Protein AF-A0A0Q4AXF8-F1 (afdb_monomer_lite)

Structure (mmCIF, N/CA/C/O backbone):
data_AF-A0A0Q4AXF8-F1
#
_entry.id   AF-A0A0Q4AXF8-F1
#
loop_
_atom_site.group_PDB
_atom_site.id
_atom_site.type_symbol
_atom_site.label_atom_id
_atom_site.label_alt_id
_atom_site.label_comp_id
_atom_site.label_asym_id
_atom_site.label_entity_id
_atom_site.label_seq_id
_atom_site.pdbx_PDB_ins_code
_atom_site.Cartn_x
_atom_site.Cartn_y
_atom_site.Cartn_z
_atom_site.occupancy
_atom_site.B_iso_or_equiv
_atom_site.auth_seq_id
_atom_site.auth_comp_id
_atom_site.auth_asym_id
_atom_site.auth_atom_id
_atom_site.pdbx_PDB_model_num
ATOM 1 N N . MET A 1 1 ? -2.246 0.849 -26.584 1.00 44.28 1 MET A N 1
ATOM 2 C CA . MET A 1 1 ? -1.951 -0.047 -25.437 1.00 44.28 1 MET A CA 1
ATOM 3 C C . MET A 1 1 ? -0.506 -0.551 -25.457 1.00 44.28 1 MET A C 1
ATOM 5 O O . MET A 1 1 ? 0.157 -0.398 -24.443 1.00 44.28 1 MET A O 1
ATOM 9 N N . ARG A 1 2 ? 0.014 -1.061 -26.593 1.00 35.72 2 ARG A N 1
ATOM 10 C CA . ARG A 1 2 ? 1.414 -1.531 -26.719 1.00 35.72 2 ARG A CA 1
ATOM 11 C C . ARG A 1 2 ? 2.479 -0.491 -26.336 1.00 35.72 2 ARG A C 1
ATOM 13 O O . ARG A 1 2 ? 3.410 -0.849 -25.632 1.00 35.72 2 ARG A O 1
ATOM 20 N N . GLU A 1 3 ? 2.323 0.774 -26.727 1.00 48.75 3 GLU A N 1
ATOM 21 C CA . GLU A 1 3 ? 3.329 1.819 -26.443 1.00 48.75 3 GLU A CA 1
ATOM 22 C C . GLU A 1 3 ? 3.445 2.170 -24.955 1.00 48.75 3 GLU A C 1
ATOM 24 O O . GLU A 1 3 ? 4.546 2.266 -24.424 1.00 48.75 3 GLU A O 1
ATOM 29 N N . VAL A 1 4 ? 2.313 2.299 -24.256 1.00 54.81 4 VAL A N 1
ATOM 30 C CA . VAL A 1 4 ? 2.286 2.612 -22.817 1.00 54.81 4 VAL A CA 1
ATOM 31 C C . VAL A 1 4 ? 2.854 1.447 -22.004 1.00 54.81 4 VAL A C 1
ATOM 33 O O . VAL A 1 4 ? 3.680 1.642 -21.120 1.00 54.81 4 VAL A O 1
ATOM 36 N N . HIS A 1 5 ? 2.449 0.223 -22.351 1.00 57.97 5 HIS A N 1
ATOM 37 C CA . HIS A 1 5 ? 2.900 -0.997 -21.688 1.00 57.97 5 HIS A CA 1
ATOM 38 C C . HIS A 1 5 ? 4.402 -1.241 -21.906 1.00 57.97 5 HIS A C 1
ATOM 40 O O . HIS A 1 5 ? 5.136 -1.490 -20.954 1.00 57.97 5 HIS A O 1
ATOM 46 N N . GLY A 1 6 ? 4.870 -1.090 -23.152 1.00 59.12 6 GLY A N 1
ATOM 47 C CA . GLY A 1 6 ? 6.281 -1.223 -23.511 1.00 59.12 6 GLY A CA 1
ATOM 48 C C . GLY A 1 6 ? 7.163 -0.192 -22.813 1.00 59.12 6 GLY A C 1
ATOM 49 O O . GLY A 1 6 ? 8.213 -0.556 -22.297 1.00 59.12 6 GLY A O 1
ATOM 50 N N . ARG A 1 7 ? 6.706 1.064 -22.706 1.00 65.94 7 ARG A N 1
ATOM 51 C CA . ARG A 1 7 ? 7.446 2.120 -22.006 1.00 65.94 7 ARG A CA 1
ATOM 52 C C . ARG A 1 7 ? 7.591 1.832 -20.511 1.00 65.94 7 ARG A C 1
ATOM 54 O O . ARG A 1 7 ? 8.689 1.971 -19.989 1.00 65.94 7 ARG A O 1
ATOM 61 N N . TYR A 1 8 ? 6.530 1.397 -19.827 1.00 67.81 8 TYR A N 1
ATOM 62 C CA . TYR A 1 8 ? 6.625 1.066 -18.398 1.00 67.81 8 TYR A CA 1
ATOM 63 C C . TYR A 1 8 ? 7.485 -0.164 -18.133 1.00 67.81 8 TYR A C 1
ATOM 65 O O . TYR A 1 8 ? 8.256 -0.152 -17.184 1.00 67.81 8 TYR A O 1
ATOM 73 N N . ILE A 1 9 ? 7.409 -1.188 -18.986 1.00 66.44 9 ILE A N 1
ATOM 74 C CA . ILE A 1 9 ? 8.282 -2.363 -18.889 1.00 66.44 9 ILE A CA 1
ATOM 75 C C . ILE A 1 9 ? 9.746 -1.986 -19.137 1.00 66.44 9 ILE A C 1
ATOM 77 O O . ILE A 1 9 ? 10.621 -2.444 -18.411 1.00 66.44 9 ILE A O 1
ATOM 81 N N . GLN A 1 10 ? 10.029 -1.149 -20.137 1.00 69.31 10 GLN A N 1
ATOM 82 C CA . GLN A 1 10 ? 11.391 -0.684 -20.408 1.00 69.31 10 GLN A CA 1
ATOM 83 C C . GLN A 1 10 ? 11.954 0.128 -19.244 1.00 69.31 10 GLN A C 1
ATOM 85 O O . GLN A 1 10 ? 13.081 -0.130 -18.842 1.00 69.31 10 GLN A O 1
ATOM 90 N N . ILE A 1 11 ? 11.163 1.048 -18.680 1.00 69.69 11 ILE A N 1
ATOM 91 C CA . ILE A 1 11 ? 11.567 1.822 -17.499 1.00 69.69 11 ILE A CA 1
ATOM 92 C C . ILE A 1 11 ? 11.775 0.890 -16.302 1.00 69.69 11 ILE A C 1
ATOM 94 O O . ILE A 1 11 ? 12.791 0.963 -15.628 1.00 69.69 11 ILE A O 1
ATOM 98 N N . PHE A 1 12 ? 10.856 -0.045 -16.068 1.00 70.12 12 PHE A N 1
ATOM 99 C CA . PHE A 1 12 ? 10.994 -1.033 -15.002 1.00 70.12 12 PHE A CA 1
ATOM 100 C C . PHE A 1 12 ? 12.287 -1.852 -15.127 1.00 70.12 12 PHE A C 1
ATOM 102 O O . PHE A 1 12 ? 12.989 -2.043 -14.140 1.00 70.12 12 PHE A O 1
ATOM 109 N N . MET A 1 13 ? 12.631 -2.283 -16.344 1.00 68.75 13 MET A N 1
ATOM 110 C CA . MET A 1 13 ? 13.864 -3.026 -16.615 1.00 68.75 13 MET A CA 1
ATOM 111 C C . MET A 1 13 ? 15.134 -2.164 -16.563 1.00 68.75 13 MET A C 1
ATOM 113 O O . MET A 1 13 ? 16.202 -2.707 -16.287 1.00 68.75 13 MET A O 1
ATOM 117 N N . SER A 1 14 ? 15.063 -0.859 -16.851 1.00 69.44 14 SER A N 1
ATOM 118 C CA . SER A 1 14 ? 16.223 0.034 -16.739 1.00 69.44 14 SER A CA 1
ATOM 119 C C . SER A 1 14 ? 16.505 0.429 -15.291 1.00 69.44 14 SER A C 1
ATOM 121 O O . SER A 1 14 ? 17.663 0.446 -14.886 1.00 69.44 14 SER A O 1
ATOM 123 N N . GLU A 1 15 ? 15.457 0.701 -14.511 1.00 63.88 15 GLU A N 1
ATOM 124 C CA . GLU A 1 15 ? 15.564 1.134 -13.111 1.00 63.88 15 GLU A CA 1
ATOM 125 C C . GLU A 1 15 ? 15.909 -0.016 -12.154 1.00 63.88 15 GLU A C 1
ATOM 127 O O . GLU A 1 15 ? 16.485 0.218 -11.094 1.00 63.88 15 GLU A O 1
ATOM 132 N N . SER A 1 16 ? 15.613 -1.274 -12.511 1.00 60.47 16 SER A N 1
ATOM 133 C CA . SER A 1 16 ? 15.952 -2.415 -11.650 1.00 60.47 16 SER A CA 1
ATOM 134 C C . SER A 1 16 ? 17.456 -2.676 -11.544 1.00 60.47 16 SER A C 1
ATOM 136 O O . SER A 1 16 ? 17.887 -3.392 -10.641 1.00 60.47 16 SER A O 1
ATOM 138 N N . GLY A 1 17 ? 18.270 -2.150 -12.469 1.00 58.09 17 GLY A N 1
ATOM 139 C CA . GLY A 1 17 ? 19.725 -2.342 -12.469 1.00 58.09 17 GLY A CA 1
ATOM 140 C C . GLY A 1 17 ? 20.174 -3.814 -12.482 1.00 58.09 17 GLY A C 1
ATOM 141 O O . GLY A 1 17 ? 21.330 -4.097 -12.177 1.00 58.09 17 GLY A O 1
ATOM 142 N N . GLY A 1 18 ? 19.277 -4.755 -12.810 1.00 60.69 18 GLY A N 1
ATOM 143 C CA . GLY A 1 18 ? 19.513 -6.201 -12.744 1.00 60.69 18 GLY A CA 1
ATOM 144 C C . GLY A 1 18 ? 19.224 -6.871 -11.393 1.00 60.69 18 GLY A C 1
ATOM 145 O O . GLY A 1 18 ? 19.441 -8.076 -11.285 1.00 60.69 18 GLY A O 1
ATOM 146 N N . ASN A 1 19 ? 18.738 -6.138 -10.382 1.00 65.88 19 ASN A N 1
ATOM 147 C CA . ASN A 1 19 ? 18.160 -6.696 -9.155 1.00 65.88 19 ASN A CA 1
ATOM 148 C C . ASN A 1 19 ? 16.673 -6.332 -9.073 1.00 65.88 19 ASN A C 1
ATOM 150 O O . ASN A 1 19 ? 16.243 -5.489 -8.289 1.00 65.88 19 ASN A O 1
ATOM 154 N N . GLU A 1 20 ? 15.886 -6.956 -9.943 1.00 71.19 20 GLU A N 1
ATOM 155 C CA . GLU A 1 20 ? 14.436 -6.788 -9.972 1.00 71.19 20 GLU A CA 1
ATOM 156 C C . GLU A 1 20 ? 13.700 -7.507 -8.833 1.00 71.19 20 GLU A C 1
ATOM 158 O O . GLU A 1 20 ? 12.509 -7.255 -8.644 1.00 71.19 20 GLU A O 1
ATOM 163 N N . ASN A 1 21 ? 14.368 -8.369 -8.057 1.00 79.38 21 ASN A N 1
ATOM 164 C CA . ASN A 1 21 ? 13.711 -9.143 -7.006 1.00 79.38 21 ASN A CA 1
ATOM 165 C C . ASN A 1 21 ? 12.967 -8.224 -6.032 1.00 79.38 21 ASN A C 1
ATOM 167 O O . ASN A 1 21 ? 13.495 -7.230 -5.546 1.00 79.38 21 ASN A O 1
ATOM 171 N N . GLY A 1 22 ? 11.695 -8.543 -5.793 1.00 83.38 22 GLY A N 1
ATOM 172 C CA . GLY A 1 22 ? 10.818 -7.739 -4.943 1.00 83.38 22 GLY A CA 1
ATOM 173 C C . GLY A 1 22 ? 10.270 -6.455 -5.579 1.00 83.38 22 GLY A C 1
ATOM 174 O O . GLY A 1 22 ? 9.381 -5.850 -4.980 1.00 83.38 22 GLY A O 1
ATOM 175 N N . LEU A 1 23 ? 10.704 -6.045 -6.777 1.00 87.81 23 LEU A N 1
ATOM 176 C CA . LEU A 1 23 ? 10.158 -4.866 -7.455 1.00 87.81 23 LEU A CA 1
ATOM 177 C C . LEU A 1 23 ? 8.780 -5.132 -8.074 1.00 87.81 23 LEU A C 1
ATOM 179 O O . LEU A 1 23 ? 8.524 -6.165 -8.694 1.00 87.81 23 LEU A O 1
ATOM 183 N N . ILE A 1 24 ? 7.898 -4.143 -7.953 1.00 90.12 24 ILE A N 1
ATOM 184 C CA . ILE A 1 24 ? 6.553 -4.128 -8.524 1.00 90.12 24 ILE A CA 1
ATOM 185 C C . ILE A 1 24 ? 6.355 -2.811 -9.275 1.00 90.12 24 ILE A C 1
ATOM 187 O O . ILE A 1 24 ? 6.530 -1.731 -8.713 1.00 90.12 24 ILE A O 1
ATOM 191 N N . CYS A 1 25 ? 5.933 -2.888 -10.536 1.00 89.88 25 CYS A N 1
ATOM 192 C CA . CYS A 1 25 ? 5.419 -1.753 -11.298 1.00 89.88 25 CYS A CA 1
ATOM 193 C C . CYS A 1 25 ? 3.888 -1.797 -11.311 1.00 89.88 25 CYS A C 1
ATOM 195 O O . CYS A 1 25 ? 3.310 -2.739 -11.845 1.00 89.88 25 CYS A O 1
ATOM 197 N N . SER A 1 26 ? 3.228 -0.780 -10.757 1.00 90.12 26 SER A N 1
ATOM 198 C CA . SER A 1 26 ? 1.769 -0.638 -10.742 1.00 90.12 26 SER A CA 1
ATOM 199 C C . SER A 1 26 ? 1.323 0.624 -11.463 1.00 90.12 26 SER A C 1
ATOM 201 O O . SER A 1 26 ? 1.763 1.724 -11.126 1.00 90.12 26 SER A O 1
ATOM 203 N N . TYR A 1 27 ? 0.377 0.496 -12.386 1.00 87.69 27 TYR A N 1
ATOM 204 C CA . TYR A 1 27 ? -0.269 1.630 -13.049 1.00 87.69 27 TYR A CA 1
ATOM 205 C C . TYR A 1 27 ? -1.691 1.274 -13.471 1.00 87.69 27 TYR A C 1
ATOM 207 O O . TYR A 1 27 ? -2.055 0.107 -13.582 1.00 87.69 27 TYR A O 1
ATOM 215 N N . THR A 1 28 ? -2.525 2.283 -13.713 1.00 86.62 28 THR A N 1
ATOM 216 C CA . THR A 1 28 ? -3.915 2.077 -14.141 1.00 86.62 28 THR A CA 1
ATOM 217 C C . THR A 1 28 ? -4.132 2.592 -15.552 1.00 86.62 28 THR A C 1
ATOM 219 O O . THR A 1 28 ? -3.701 3.693 -15.887 1.00 86.62 28 THR A O 1
ATOM 222 N N . LEU A 1 29 ? -4.829 1.809 -16.372 1.00 85.19 29 LEU A N 1
ATOM 223 C CA . LEU A 1 29 ? -5.271 2.206 -17.705 1.00 85.19 29 LEU A CA 1
ATOM 224 C C . LEU A 1 29 ? -6.792 2.365 -17.728 1.00 85.19 29 LEU A C 1
ATOM 226 O O . LEU A 1 29 ? -7.515 1.589 -17.107 1.00 85.19 29 LEU A O 1
ATOM 230 N N . L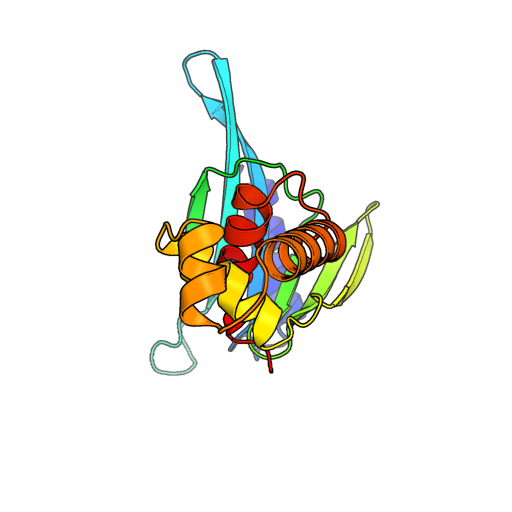EU A 1 30 ? -7.275 3.352 -18.482 1.00 86.69 30 LEU A N 1
ATOM 231 C CA . LEU A 1 30 ? -8.687 3.460 -18.836 1.00 86.69 30 LEU A CA 1
ATOM 232 C C . LEU A 1 30 ? -8.937 2.629 -20.095 1.00 86.69 30 LEU A C 1
ATOM 234 O O . LEU A 1 30 ? -8.434 2.957 -21.172 1.00 86.69 30 LEU A O 1
ATOM 238 N N . LEU A 1 31 ? -9.699 1.549 -19.960 1.00 86.81 31 LEU A N 1
ATOM 239 C CA . LEU A 1 31 ? -10.092 0.704 -21.080 1.00 86.81 31 LEU A CA 1
ATOM 240 C C . LEU A 1 31 ? -11.495 1.086 -21.541 1.00 86.81 31 LEU A C 1
ATOM 242 O O . LEU A 1 31 ? -12.403 1.241 -20.728 1.00 86.81 31 LEU A O 1
ATOM 246 N N . ARG A 1 32 ? -11.669 1.221 -22.858 1.00 88.88 32 ARG A N 1
ATOM 247 C CA . ARG A 1 32 ? -12.982 1.360 -23.491 1.00 88.88 32 ARG A CA 1
ATOM 248 C C . ARG A 1 32 ? -13.433 -0.010 -23.979 1.00 88.88 32 ARG A C 1
ATOM 250 O O . ARG A 1 32 ? -12.741 -0.637 -24.781 1.00 88.88 32 ARG A O 1
ATOM 257 N N . LEU A 1 33 ? -14.571 -0.461 -23.473 1.00 87.62 33 LEU A N 1
ATOM 258 C CA . LEU A 1 33 ? -15.216 -1.703 -23.868 1.00 87.62 33 LEU A CA 1
ATOM 259 C C . LEU A 1 33 ? -15.985 -1.520 -25.187 1.00 87.62 33 LEU A C 1
ATOM 261 O O . LEU A 1 33 ? -16.168 -0.402 -25.677 1.00 87.62 33 LEU A O 1
ATOM 265 N N . ARG A 1 34 ? -16.409 -2.637 -25.790 1.00 88.31 34 ARG A N 1
ATOM 266 C CA . ARG A 1 34 ? -17.107 -2.646 -27.093 1.00 88.31 34 ARG A CA 1
ATOM 267 C C . ARG A 1 34 ? -18.462 -1.936 -27.052 1.00 88.31 34 ARG A C 1
ATOM 269 O O . ARG A 1 34 ? -18.900 -1.417 -28.065 1.00 88.31 34 ARG A O 1
ATOM 276 N N . ASP A 1 35 ? -19.091 -1.910 -25.887 1.00 90.88 35 ASP A N 1
ATOM 277 C CA . ASP A 1 35 ? -20.374 -1.270 -25.592 1.00 90.88 35 ASP A CA 1
ATOM 278 C C . ASP A 1 35 ? -20.229 0.205 -25.167 1.00 90.88 35 ASP A C 1
ATOM 280 O O . ASP A 1 35 ? -21.163 0.793 -24.633 1.00 90.88 35 ASP A O 1
ATOM 284 N N . HIS A 1 36 ? -19.058 0.806 -25.401 1.00 81.81 36 HIS A N 1
ATOM 285 C CA . HIS A 1 36 ? -18.691 2.175 -25.024 1.00 81.81 36 HIS A CA 1
ATOM 286 C C . HIS A 1 36 ? -18.551 2.444 -23.519 1.00 81.81 36 HIS A C 1
ATOM 288 O O . HIS A 1 36 ? -18.140 3.552 -23.157 1.00 81.81 36 HIS A O 1
ATOM 294 N N . HIS A 1 37 ? -18.772 1.458 -22.645 1.00 87.50 37 HIS A N 1
ATOM 295 C CA . HIS A 1 37 ? -18.461 1.615 -21.228 1.00 87.50 37 HIS A CA 1
ATOM 296 C C . HIS A 1 37 ? -16.951 1.734 -21.008 1.00 87.50 37 HIS A C 1
ATOM 298 O O . HIS A 1 37 ? -16.128 1.176 -21.742 1.00 87.50 37 HIS A O 1
ATOM 304 N N . GLN A 1 38 ? -16.577 2.496 -19.983 1.00 87.81 38 GLN A N 1
ATOM 305 C CA . GLN A 1 38 ? -15.188 2.700 -19.601 1.00 87.81 38 GLN A CA 1
ATOM 306 C C . GLN A 1 38 ? -14.922 2.078 -18.236 1.00 87.81 38 GLN A C 1
ATOM 308 O O . GLN A 1 38 ? -15.669 2.310 -17.289 1.00 87.81 38 GLN A O 1
ATOM 313 N N . ILE A 1 39 ? -13.839 1.311 -18.140 1.00 88.38 39 ILE A N 1
ATOM 314 C CA . ILE A 1 39 ? -13.393 0.698 -16.889 1.00 88.38 39 ILE A CA 1
ATOM 315 C C . ILE A 1 39 ? -11.937 1.057 -16.621 1.00 88.38 39 ILE A C 1
ATOM 317 O O . ILE A 1 39 ? -11.117 1.130 -17.539 1.00 88.38 39 ILE A O 1
ATOM 321 N N . PHE A 1 40 ? -11.603 1.262 -15.352 1.00 87.56 40 PHE A N 1
ATOM 322 C CA . PHE A 1 40 ? -10.214 1.351 -14.929 1.00 87.56 40 PHE A CA 1
ATOM 323 C C . PHE A 1 40 ? -9.681 -0.054 -14.675 1.00 87.56 40 PHE A C 1
ATOM 325 O O . PHE A 1 40 ? -10.306 -0.840 -13.965 1.00 87.56 40 PHE A O 1
ATOM 332 N N . VAL A 1 41 ? -8.518 -0.360 -15.240 1.00 87.94 41 VAL A N 1
ATOM 333 C CA . VAL A 1 41 ? -7.816 -1.623 -15.008 1.00 87.94 41 VAL A CA 1
ATOM 334 C C . VAL A 1 41 ? -6.432 -1.316 -14.473 1.00 87.94 41 VAL A C 1
ATOM 336 O O . VAL A 1 41 ? -5.630 -0.657 -15.141 1.00 87.94 41 VAL A O 1
ATOM 339 N N . ASN A 1 42 ? -6.177 -1.759 -13.248 1.00 88.81 42 ASN A N 1
ATOM 340 C CA . ASN A 1 42 ? -4.850 -1.744 -12.674 1.00 88.81 42 ASN A CA 1
ATOM 341 C C . ASN A 1 42 ? -4.034 -2.904 -13.247 1.00 88.81 42 ASN A C 1
ATOM 343 O O . ASN A 1 42 ? -4.520 -4.026 -13.367 1.00 88.81 42 ASN A O 1
ATOM 347 N N . HIS A 1 43 ? -2.794 -2.603 -13.601 1.00 89.06 43 HIS A N 1
ATOM 348 C CA . HIS A 1 43 ? -1.799 -3.561 -14.030 1.00 89.06 43 HIS A CA 1
ATOM 349 C C . HIS A 1 43 ? -0.658 -3.550 -13.030 1.00 89.06 43 HIS A C 1
ATOM 351 O O . HIS A 1 43 ? -0.097 -2.486 -12.765 1.00 89.06 43 HIS A O 1
ATOM 357 N N . GLN A 1 44 ? -0.309 -4.728 -12.523 1.00 90.81 44 GLN A N 1
ATOM 358 C CA . GLN A 1 44 ? 0.880 -4.939 -11.708 1.00 90.81 44 GLN A CA 1
ATOM 359 C C . GLN A 1 44 ? 1.814 -5.891 -12.424 1.00 90.81 44 GLN A C 1
ATOM 361 O O . GLN A 1 44 ? 1.399 -6.979 -12.817 1.00 90.81 44 GLN A O 1
ATOM 366 N N . ILE A 1 45 ? 3.055 -5.460 -12.606 1.00 89.81 45 ILE A N 1
ATOM 367 C CA . ILE A 1 45 ? 4.123 -6.242 -13.214 1.00 89.81 45 ILE A CA 1
ATOM 368 C C . ILE A 1 45 ? 5.166 -6.493 -12.136 1.00 89.81 45 ILE A C 1
ATOM 370 O O . ILE A 1 45 ? 5.648 -5.546 -11.516 1.00 89.81 45 ILE A O 1
ATOM 374 N N . SER A 1 46 ? 5.511 -7.754 -11.928 1.00 88.25 46 SER A N 1
ATOM 375 C CA . SER A 1 46 ? 6.575 -8.177 -11.023 1.00 88.25 46 SER A CA 1
ATOM 376 C C . SER A 1 46 ? 7.408 -9.267 -11.693 1.00 88.25 46 SER A C 1
ATOM 378 O O . SER A 1 46 ? 6.888 -10.012 -12.533 1.00 88.25 46 SER A O 1
ATOM 380 N N . PRO A 1 47 ? 8.708 -9.379 -11.387 1.00 84.31 47 PRO A N 1
ATOM 381 C CA . PRO A 1 47 ? 9.484 -10.513 -11.851 1.00 84.31 47 PRO A CA 1
ATOM 382 C C . PRO A 1 47 ? 9.002 -11.781 -11.155 1.00 84.31 47 PRO A C 1
ATOM 384 O O . PRO A 1 47 ? 8.626 -11.772 -9.980 1.00 84.31 47 PRO A O 1
ATOM 387 N N . LEU A 1 48 ? 9.028 -12.881 -11.897 1.00 80.94 48 LEU A N 1
ATOM 388 C CA . LEU A 1 48 ? 8.918 -14.208 -11.326 1.00 80.94 48 LEU A CA 1
ATOM 389 C C . LEU A 1 48 ? 10.330 -14.727 -11.098 1.00 80.94 48 LEU A C 1
ATOM 391 O O . LEU A 1 48 ? 11.098 -14.875 -12.049 1.00 80.94 48 LEU A O 1
ATOM 395 N N . GLU A 1 49 ? 10.657 -15.031 -9.848 1.00 70.06 49 GLU A N 1
ATOM 396 C CA . GLU A 1 49 ? 11.871 -15.778 -9.541 1.00 70.06 49 GLU A CA 1
ATOM 397 C C . GLU A 1 49 ? 11.732 -17.179 -10.154 1.00 70.06 49 GLU A C 1
ATOM 399 O O . GLU A 1 49 ? 10.945 -18.006 -9.691 1.00 70.06 49 GLU A O 1
ATOM 404 N N . PHE A 1 50 ? 12.439 -17.422 -11.259 1.00 56.84 50 PHE A N 1
ATOM 405 C CA . PHE A 1 50 ? 12.376 -18.685 -11.984 1.00 56.84 50 PHE A CA 1
ATOM 406 C C . PHE A 1 50 ? 13.745 -19.066 -12.555 1.00 56.84 50 PHE A C 1
ATOM 408 O O . PHE A 1 50 ? 14.190 -18.491 -13.544 1.00 56.84 50 PHE A O 1
ATOM 415 N N . GLY A 1 51 ? 14.373 -20.095 -11.979 1.00 55.59 51 GLY A N 1
ATOM 416 C CA . GLY A 1 51 ? 15.537 -20.770 -12.566 1.00 55.59 51 GLY A CA 1
ATOM 417 C C . GLY A 1 51 ? 16.811 -19.923 -12.735 1.00 55.59 51 GLY A C 1
ATOM 418 O O . GLY A 1 51 ? 16.985 -18.888 -12.101 1.00 55.59 51 GLY A O 1
ATOM 419 N N . ASP A 1 52 ? 17.735 -20.440 -13.557 1.00 56.25 52 ASP A N 1
ATOM 420 C CA . ASP A 1 52 ? 19.079 -19.892 -13.815 1.00 56.25 52 ASP A CA 1
ATOM 421 C C . ASP A 1 52 ? 19.029 -18.480 -14.444 1.00 56.25 52 ASP A C 1
ATOM 423 O O . ASP A 1 52 ? 18.121 -18.158 -15.212 1.00 56.25 52 ASP A O 1
ATOM 427 N N . ALA A 1 53 ? 20.048 -17.653 -14.179 1.00 58.84 53 ALA A N 1
ATOM 428 C CA . ALA A 1 53 ? 20.085 -16.193 -14.400 1.00 58.84 53 ALA A CA 1
ATOM 429 C C . ALA A 1 53 ? 19.966 -15.707 -15.868 1.00 58.84 53 ALA A C 1
ATOM 431 O O . ALA A 1 53 ? 20.121 -14.519 -16.158 1.00 58.84 53 ALA A O 1
ATOM 432 N N . ARG A 1 54 ? 19.729 -16.615 -16.819 1.00 62.78 54 ARG A N 1
ATOM 433 C CA . ARG A 1 54 ? 19.717 -16.350 -18.266 1.00 62.78 54 ARG A CA 1
ATOM 434 C C . ARG A 1 54 ? 18.334 -16.070 -18.845 1.00 62.78 54 ARG A C 1
ATOM 436 O O . ARG A 1 54 ? 18.250 -15.504 -19.932 1.00 62.78 54 ARG A O 1
ATOM 443 N N . SER A 1 55 ? 17.261 -16.432 -18.147 1.00 66.81 55 SER A N 1
ATOM 444 C CA . SER A 1 55 ? 15.885 -16.186 -18.589 1.00 66.81 55 SER A CA 1
ATOM 445 C C . SER A 1 55 ? 15.132 -15.360 -17.557 1.00 66.81 55 SER A C 1
ATOM 447 O O . SER A 1 55 ? 14.978 -15.789 -16.420 1.00 66.81 55 SER A O 1
ATOM 449 N N . ARG A 1 56 ? 14.641 -14.186 -17.967 1.00 72.38 56 ARG A N 1
ATOM 450 C CA . ARG A 1 56 ? 13.821 -13.309 -17.124 1.00 72.38 56 ARG A CA 1
ATOM 451 C C . ARG A 1 56 ? 12.352 -13.533 -17.444 1.00 72.38 56 ARG A C 1
ATOM 453 O O . ARG A 1 56 ? 11.939 -13.351 -18.590 1.00 72.38 56 ARG A O 1
ATOM 460 N N . LEU A 1 57 ? 11.575 -13.917 -16.439 1.00 79.75 57 LEU A N 1
ATOM 461 C CA . LEU A 1 57 ? 10.129 -14.051 -16.544 1.00 79.75 57 LEU A CA 1
ATOM 462 C C . LEU A 1 57 ? 9.466 -12.977 -15.686 1.00 79.75 57 LEU A C 1
ATOM 464 O O . LEU A 1 57 ? 9.896 -12.709 -14.570 1.00 79.75 57 LEU A O 1
ATOM 468 N N . PHE A 1 58 ? 8.403 -12.377 -16.210 1.00 82.31 58 PHE A N 1
ATOM 469 C CA . PHE A 1 58 ? 7.594 -11.402 -15.491 1.00 82.31 58 PHE A CA 1
ATOM 470 C C . PHE A 1 58 ? 6.150 -11.883 -15.460 1.00 82.31 58 PHE A C 1
ATOM 472 O O . PHE A 1 58 ? 5.635 -12.394 -16.458 1.00 82.31 58 PHE A O 1
ATOM 479 N N . VAL A 1 59 ? 5.495 -11.699 -14.320 1.00 87.25 59 VAL A N 1
ATOM 480 C CA . VAL A 1 59 ? 4.055 -11.887 -14.175 1.00 87.25 59 VAL A CA 1
ATOM 481 C C . VAL A 1 59 ? 3.386 -10.528 -14.258 1.00 87.25 59 VAL A C 1
ATOM 483 O O . VAL A 1 59 ? 3.823 -9.559 -13.642 1.00 87.25 59 VAL A O 1
ATOM 486 N N . MET A 1 60 ? 2.300 -10.479 -15.023 1.00 88.94 60 MET A N 1
ATOM 487 C CA . MET A 1 60 ? 1.415 -9.332 -15.096 1.00 88.94 60 MET A CA 1
ATOM 488 C C . MET A 1 60 ? 0.034 -9.733 -14.588 1.00 88.94 60 MET A C 1
ATOM 490 O O . MET A 1 60 ? -0.598 -10.633 -15.139 1.00 88.94 60 MET A O 1
ATOM 494 N N . ILE A 1 61 ? -0.451 -9.029 -13.572 1.00 90.38 61 ILE A N 1
ATOM 495 C CA . ILE A 1 61 ? -1.813 -9.171 -13.060 1.00 90.38 61 ILE A CA 1
ATOM 496 C C . ILE A 1 61 ? -2.612 -7.946 -13.499 1.00 90.38 61 ILE A C 1
ATOM 498 O O . ILE A 1 61 ? -2.186 -6.812 -13.286 1.00 90.38 61 ILE A O 1
ATOM 502 N N . ALA A 1 62 ? -3.767 -8.182 -14.122 1.00 89.50 62 ALA A N 1
ATOM 503 C CA . ALA A 1 62 ? -4.721 -7.151 -14.512 1.00 89.50 62 ALA A CA 1
ATOM 504 C C . ALA A 1 62 ? -5.989 -7.281 -13.663 1.00 89.50 62 ALA A C 1
ATOM 506 O O . ALA A 1 62 ? -6.618 -8.339 -13.652 1.00 89.50 62 ALA A O 1
ATOM 507 N N . SER A 1 63 ? -6.378 -6.218 -12.963 1.00 87.75 63 SER A N 1
ATOM 508 C CA . SER A 1 63 ? -7.553 -6.210 -12.091 1.00 87.75 63 SER A CA 1
ATOM 509 C C . SER A 1 63 ? -8.403 -4.963 -12.318 1.00 87.75 63 SER A C 1
ATOM 511 O O . SER A 1 63 ? -7.894 -3.873 -12.582 1.00 87.75 63 SER A O 1
ATOM 513 N N . VAL A 1 64 ? -9.728 -5.113 -12.246 1.00 86.19 64 VAL A N 1
ATOM 514 C CA . VAL A 1 64 ? -10.636 -3.961 -12.310 1.00 86.19 64 VAL A CA 1
ATOM 515 C C . VAL A 1 64 ? -10.411 -3.103 -11.072 1.00 86.19 64 VAL A C 1
ATOM 517 O O . VAL A 1 64 ? -10.418 -3.603 -9.950 1.00 86.19 64 VAL A O 1
ATOM 520 N N . SER A 1 65 ? -10.237 -1.804 -11.284 1.00 79.31 65 SER A N 1
ATOM 521 C CA . SER A 1 65 ? -10.033 -0.833 -10.220 1.00 79.31 65 SER A CA 1
ATOM 522 C C . SER A 1 65 ? -11.237 0.092 -10.105 1.00 79.31 65 SER A C 1
ATOM 524 O O . SER A 1 65 ? -11.771 0.577 -11.102 1.00 79.31 65 SER A O 1
ATOM 526 N N . SER A 1 66 ? -11.639 0.406 -8.874 1.00 71.00 66 SER A N 1
ATOM 527 C CA . SER A 1 66 ? -12.659 1.425 -8.606 1.00 71.00 66 SER A CA 1
ATOM 528 C C . SER A 1 66 ? -12.128 2.855 -8.774 1.00 71.00 66 SER A C 1
ATOM 530 O O . SER A 1 66 ? -12.891 3.810 -8.645 1.00 71.00 66 SER A O 1
ATOM 532 N N . ARG A 1 67 ? -10.817 3.030 -9.005 1.00 68.12 67 ARG A N 1
ATOM 533 C CA . ARG A 1 67 ? -10.172 4.341 -9.155 1.00 68.12 67 ARG A CA 1
ATOM 534 C C . ARG A 1 67 ? -9.049 4.306 -10.186 1.00 68.12 67 ARG A C 1
ATOM 536 O O . ARG A 1 67 ? -8.282 3.348 -10.260 1.00 68.12 67 ARG A O 1
ATOM 543 N N . ALA A 1 68 ? -8.875 5.404 -10.913 1.00 65.31 68 ALA A N 1
ATOM 544 C CA . ALA A 1 68 ? -7.625 5.651 -11.616 1.00 65.31 68 ALA A CA 1
ATOM 545 C C . ALA A 1 68 ? -6.493 5.848 -10.595 1.00 65.31 68 ALA A C 1
ATOM 547 O O . ALA A 1 68 ? -6.518 6.810 -9.819 1.00 65.31 68 ALA A O 1
ATOM 548 N N . GLN A 1 69 ? -5.482 4.978 -10.588 1.00 68.12 69 GLN A N 1
ATOM 549 C CA . GLN A 1 69 ? -4.195 5.356 -10.008 1.00 68.12 69 GLN A CA 1
ATOM 550 C C . GLN A 1 69 ? -3.698 6.578 -10.793 1.00 68.12 69 GLN A C 1
ATOM 552 O O . GLN A 1 69 ? -3.592 6.529 -12.017 1.00 68.12 69 GLN A O 1
ATOM 557 N N . ARG A 1 70 ? -3.465 7.700 -10.103 1.00 67.06 70 ARG A N 1
ATOM 558 C CA . ARG A 1 70 ? -3.125 8.988 -10.743 1.00 67.06 70 ARG A CA 1
ATOM 559 C C . ARG A 1 70 ? -1.760 8.975 -11.442 1.00 67.06 70 ARG A C 1
ATOM 561 O O . ARG A 1 70 ? -1.470 9.874 -12.220 1.00 67.06 70 ARG A O 1
ATOM 568 N N . CYS A 1 71 ? -0.928 7.982 -11.139 1.00 74.31 71 CYS A N 1
ATOM 569 C CA . CYS A 1 71 ? 0.432 7.824 -11.636 1.00 74.31 71 CYS A CA 1
ATOM 570 C C . CYS A 1 71 ? 0.801 6.343 -11.766 1.00 74.31 71 CYS A C 1
ATOM 572 O O . CYS A 1 71 ? 0.169 5.485 -11.149 1.00 74.31 71 CYS A O 1
ATOM 574 N N . ALA A 1 72 ? 1.845 6.055 -12.542 1.00 85.56 72 ALA A N 1
ATOM 575 C CA . ALA A 1 72 ? 2.564 4.791 -12.426 1.00 85.56 72 ALA A CA 1
ATOM 576 C C . ALA A 1 72 ? 3.495 4.847 -11.213 1.00 85.56 72 ALA A C 1
ATOM 578 O O . ALA A 1 72 ? 4.067 5.900 -10.938 1.00 85.56 72 ALA A O 1
ATOM 579 N N . ILE A 1 73 ? 3.641 3.736 -10.498 1.00 88.75 73 ILE A N 1
ATOM 580 C CA . ILE A 1 73 ? 4.521 3.612 -9.334 1.00 88.75 73 ILE A CA 1
ATOM 581 C C . ILE A 1 73 ? 5.376 2.365 -9.524 1.00 88.75 73 ILE A C 1
ATOM 583 O O . ILE A 1 73 ? 4.839 1.298 -9.821 1.00 88.75 73 ILE A O 1
ATOM 587 N N . ILE A 1 74 ? 6.683 2.497 -9.343 1.00 88.94 74 ILE A N 1
ATOM 588 C CA . ILE A 1 74 ? 7.627 1.383 -9.243 1.00 88.94 74 ILE A CA 1
ATOM 589 C C . ILE A 1 74 ? 8.110 1.359 -7.801 1.00 88.94 74 ILE A C 1
ATOM 591 O O . ILE A 1 74 ? 8.536 2.392 -7.298 1.00 88.94 74 ILE A O 1
ATOM 595 N N . TYR A 1 75 ? 8.004 0.226 -7.116 1.00 89.88 75 TYR A N 1
ATOM 596 C CA . TYR A 1 75 ? 8.361 0.124 -5.703 1.00 89.88 75 TYR A CA 1
ATOM 597 C C . TYR A 1 75 ? 8.851 -1.268 -5.338 1.00 89.88 75 TYR A C 1
ATOM 599 O O . TYR A 1 75 ? 8.519 -2.246 -6.002 1.00 89.88 75 TYR A O 1
ATOM 607 N N . HIS A 1 76 ? 9.614 -1.355 -4.255 1.00 89.56 76 HIS A N 1
ATOM 608 C CA . HIS A 1 76 ? 10.023 -2.626 -3.678 1.00 89.56 76 HIS A CA 1
ATOM 609 C C . HIS A 1 76 ? 8.986 -3.093 -2.651 1.00 89.56 76 HIS A C 1
ATOM 611 O O . HIS A 1 76 ? 8.626 -2.341 -1.741 1.00 89.56 76 HIS A O 1
ATOM 617 N N . LYS A 1 77 ? 8.495 -4.326 -2.791 1.00 88.00 77 LYS A N 1
ATOM 618 C CA . LYS A 1 77 ? 7.394 -4.876 -1.983 1.00 88.00 77 LYS A CA 1
ATOM 619 C C . LYS A 1 77 ? 7.714 -4.939 -0.487 1.00 88.00 77 LYS A C 1
ATOM 621 O O . LYS A 1 77 ? 6.805 -4.768 0.309 1.00 88.00 77 LYS A O 1
ATOM 626 N N . ASP A 1 78 ? 8.985 -5.125 -0.121 1.00 88.31 78 ASP A N 1
ATOM 627 C CA . ASP A 1 78 ? 9.382 -5.297 1.286 1.00 88.31 78 ASP A CA 1
ATOM 628 C C . ASP A 1 78 ? 9.584 -3.953 2.009 1.00 88.31 78 ASP A C 1
ATOM 630 O O . ASP A 1 78 ? 9.406 -3.855 3.219 1.00 88.31 78 ASP A O 1
ATOM 634 N N . THR A 1 79 ? 9.940 -2.886 1.283 1.00 89.94 79 THR A N 1
ATOM 635 C CA . THR A 1 79 ? 10.201 -1.561 1.883 1.00 89.94 79 THR A CA 1
ATOM 636 C C . THR A 1 79 ? 9.060 -0.572 1.652 1.00 89.94 79 THR A C 1
ATOM 638 O O . THR A 1 79 ? 8.950 0.435 2.359 1.00 89.94 79 THR A O 1
ATOM 641 N N . GLY A 1 80 ? 8.239 -0.807 0.625 1.00 90.88 80 GLY A N 1
ATOM 642 C CA . GLY A 1 80 ? 7.231 0.135 0.145 1.00 90.88 80 GLY A CA 1
ATOM 643 C C . GLY A 1 80 ? 7.828 1.423 -0.435 1.00 90.88 80 GLY A C 1
ATOM 644 O O . GLY A 1 80 ? 7.094 2.386 -0.661 1.00 90.88 80 GLY A O 1
ATOM 645 N N . SER A 1 81 ? 9.145 1.469 -0.645 1.00 90.75 81 SER A N 1
ATOM 646 C CA . SER A 1 81 ? 9.855 2.621 -1.195 1.00 90.75 81 SER A CA 1
ATOM 647 C C . SER A 1 81 ? 10.021 2.474 -2.700 1.00 90.75 81 SER A C 1
ATOM 649 O O . SER A 1 81 ? 10.218 1.366 -3.206 1.00 90.75 81 SER A O 1
ATOM 651 N N . GLY A 1 82 ? 10.015 3.589 -3.417 1.00 88.50 82 GLY A N 1
ATOM 652 C CA . GLY A 1 82 ? 10.201 3.579 -4.856 1.00 88.50 82 GLY A CA 1
ATOM 653 C C . GLY A 1 82 ? 10.036 4.950 -5.481 1.00 88.50 82 GLY A C 1
ATOM 654 O O . GLY A 1 82 ? 10.354 5.970 -4.868 1.00 88.50 82 GLY A O 1
ATOM 655 N N . GLU A 1 83 ? 9.513 4.973 -6.699 1.00 87.75 83 GLU A N 1
ATOM 656 C CA . GLU A 1 83 ? 9.278 6.190 -7.461 1.00 87.75 83 GLU A CA 1
ATOM 657 C C . GLU A 1 83 ? 7.897 6.183 -8.111 1.00 87.75 83 GLU A C 1
ATOM 659 O O . GLU A 1 83 ? 7.399 5.160 -8.583 1.00 87.75 83 GLU A O 1
ATOM 664 N N . ALA A 1 84 ? 7.268 7.352 -8.141 1.00 87.12 84 ALA A N 1
ATOM 665 C CA . ALA A 1 84 ? 5.991 7.589 -8.786 1.00 87.12 84 ALA A CA 1
ATOM 666 C C . ALA A 1 84 ? 6.164 8.583 -9.937 1.00 87.12 84 ALA A C 1
ATOM 668 O O . ALA A 1 84 ? 6.768 9.644 -9.774 1.00 87.12 84 ALA A O 1
ATOM 669 N N . TYR A 1 85 ? 5.587 8.262 -11.091 1.00 84.00 85 TYR A N 1
ATOM 670 C CA . TYR A 1 85 ? 5.576 9.140 -12.253 1.00 84.00 85 TYR A CA 1
ATOM 671 C C . TYR A 1 85 ? 4.445 10.164 -12.139 1.00 84.00 85 TYR A C 1
ATOM 673 O O . TYR A 1 85 ? 3.287 9.865 -12.439 1.00 84.00 85 TYR A O 1
ATOM 681 N N . GLN A 1 86 ? 4.766 11.375 -11.693 1.00 77.06 86 GLN A N 1
ATOM 682 C CA . GLN A 1 86 ? 3.810 12.456 -11.463 1.00 77.06 86 GLN A CA 1
ATOM 683 C C . GLN A 1 86 ? 4.271 13.731 -12.169 1.00 77.06 86 GLN A C 1
ATOM 685 O O . GLN A 1 86 ? 5.438 14.102 -12.079 1.00 77.06 86 GLN A O 1
ATOM 690 N N . GLN A 1 87 ? 3.345 14.436 -12.831 1.00 74.88 87 GLN A N 1
ATOM 691 C CA . GLN A 1 87 ? 3.641 15.704 -13.522 1.00 74.88 87 GLN A CA 1
ATOM 692 C C . GLN A 1 87 ? 4.852 15.585 -14.465 1.00 74.88 87 GLN A C 1
ATOM 694 O O . GLN A 1 87 ? 5.825 16.328 -14.357 1.00 74.88 87 GLN A O 1
ATOM 699 N N . GLU A 1 88 ? 4.805 14.582 -15.342 1.00 77.19 88 GLU A N 1
ATOM 700 C CA . GLU A 1 88 ? 5.824 14.295 -16.361 1.00 77.19 88 GLU A CA 1
ATOM 701 C C . GLU A 1 88 ? 7.214 13.888 -15.839 1.00 77.19 88 GLU A C 1
ATOM 703 O O . GLU A 1 88 ? 8.115 13.652 -16.641 1.00 77.19 88 GLU A O 1
ATOM 708 N N . ASN A 1 89 ? 7.386 13.718 -14.523 1.00 79.50 89 ASN A N 1
ATOM 709 C CA . ASN A 1 89 ? 8.668 13.388 -13.901 1.00 79.50 89 ASN A CA 1
ATOM 710 C C . ASN A 1 89 ? 8.549 12.230 -12.899 1.00 79.50 89 ASN A C 1
ATOM 712 O O . ASN A 1 89 ? 7.512 12.041 -12.260 1.00 79.50 89 ASN A O 1
ATOM 716 N N . TRP A 1 90 ? 9.633 11.472 -12.726 1.00 82.81 90 TRP A N 1
ATOM 717 C CA . TRP A 1 90 ? 9.757 10.504 -11.636 1.00 82.81 90 TRP A CA 1
ATOM 718 C C . TRP A 1 90 ? 10.095 11.225 -10.335 1.00 82.81 90 TRP A C 1
ATOM 720 O O . TRP A 1 90 ? 10.942 12.118 -10.300 1.00 82.81 90 TRP A O 1
ATOM 730 N N . ARG A 1 91 ? 9.385 10.876 -9.264 1.00 86.50 91 ARG A N 1
ATOM 731 C CA . ARG A 1 91 ? 9.629 11.409 -7.923 1.00 86.50 91 ARG A CA 1
ATOM 732 C C . ARG A 1 91 ? 9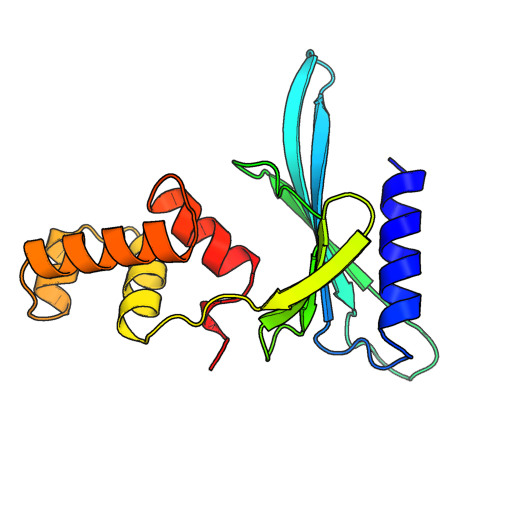.672 10.276 -6.924 1.00 86.50 91 ARG A C 1
ATOM 734 O O . ARG A 1 91 ? 8.859 9.359 -7.007 1.00 86.50 91 ARG A O 1
ATOM 741 N N . LYS A 1 92 ? 10.559 10.396 -5.936 1.00 90.06 92 LYS A N 1
ATOM 742 C CA . LYS A 1 92 ? 10.602 9.483 -4.793 1.00 90.06 92 LYS A CA 1
ATOM 743 C C . LYS A 1 92 ? 9.215 9.343 -4.175 1.00 90.06 92 LYS A C 1
ATOM 745 O O . LYS A 1 92 ? 8.517 10.333 -3.952 1.00 90.06 92 LYS A O 1
ATOM 750 N N . TYR A 1 93 ? 8.847 8.107 -3.898 1.00 89.19 93 TYR A N 1
ATOM 751 C CA . TYR A 1 93 ? 7.569 7.725 -3.339 1.00 89.19 93 TYR A CA 1
ATOM 752 C C . TYR A 1 93 ? 7.786 6.717 -2.213 1.00 89.19 93 TYR A C 1
ATOM 754 O O . TYR A 1 93 ? 8.630 5.828 -2.305 1.00 89.19 93 TYR A O 1
ATOM 762 N N . GLN A 1 94 ? 7.011 6.864 -1.145 1.00 92.88 94 GLN A N 1
ATOM 763 C CA . GLN A 1 94 ? 7.019 5.956 -0.010 1.00 92.88 94 GLN A CA 1
ATOM 764 C C . GLN A 1 94 ? 5.574 5.663 0.364 1.00 92.88 94 GLN A C 1
ATOM 766 O O . GLN A 1 94 ? 4.812 6.584 0.661 1.00 92.88 94 GLN A O 1
ATOM 771 N N . PHE A 1 95 ? 5.203 4.385 0.374 1.00 93.25 95 PHE A N 1
ATOM 772 C CA . PHE A 1 95 ? 3.905 3.998 0.902 1.00 93.25 95 PHE A CA 1
ATOM 773 C C . PHE A 1 95 ? 3.828 4.274 2.411 1.00 93.25 95 PHE A C 1
ATOM 775 O O . PHE A 1 95 ? 4.812 4.056 3.132 1.00 93.25 95 PHE A O 1
ATOM 782 N N . PRO A 1 96 ? 2.664 4.727 2.912 1.00 93.00 96 PRO A N 1
ATOM 783 C CA . PRO A 1 96 ? 2.460 4.906 4.339 1.00 93.00 96 PRO A CA 1
ATOM 784 C C . PRO A 1 96 ? 2.518 3.553 5.053 1.00 93.00 96 PRO A C 1
ATOM 786 O O . PRO A 1 96 ? 1.910 2.575 4.614 1.00 93.00 96 PRO A O 1
ATOM 789 N N . ARG A 1 97 ? 3.213 3.510 6.194 1.00 94.62 97 ARG A N 1
ATOM 790 C CA . ARG A 1 97 ? 3.228 2.323 7.054 1.00 94.62 97 ARG A CA 1
ATOM 791 C C . ARG A 1 97 ? 1.946 2.239 7.875 1.00 94.62 97 ARG A C 1
ATOM 793 O O . ARG A 1 97 ? 1.478 3.231 8.454 1.00 94.62 97 ARG A O 1
ATOM 800 N N . LEU A 1 98 ? 1.388 1.034 7.921 1.00 95.38 98 LEU A N 1
ATOM 801 C CA . LEU A 1 98 ? 0.217 0.715 8.722 1.00 95.38 98 LEU A CA 1
ATOM 802 C C . LEU A 1 98 ? 0.663 0.178 10.079 1.00 95.38 98 LEU A C 1
ATOM 804 O O . LEU A 1 98 ? 1.423 -0.783 10.168 1.00 95.38 98 LEU A O 1
ATOM 808 N N . THR A 1 99 ? 0.147 0.778 11.143 1.00 94.69 99 THR A N 1
ATOM 809 C CA . THR A 1 99 ? 0.242 0.227 12.494 1.00 94.69 99 THR A CA 1
ATOM 810 C C . THR A 1 99 ? -0.465 -1.125 12.560 1.00 94.69 99 THR A C 1
ATOM 812 O O . THR A 1 99 ? -1.364 -1.410 11.768 1.00 94.69 99 THR A O 1
ATOM 815 N N . GLN A 1 100 ? -0.132 -1.947 13.557 1.00 92.31 100 GLN A N 1
ATOM 816 C CA . GLN A 1 100 ? -0.800 -3.240 13.761 1.00 92.31 100 GLN A CA 1
ATOM 817 C C . GLN A 1 100 ? -2.326 -3.099 13.832 1.00 92.31 100 GLN A C 1
ATOM 819 O O . GLN A 1 100 ? -3.061 -3.854 13.201 1.00 92.31 100 GLN A O 1
ATOM 824 N N . ARG A 1 101 ? -2.813 -2.057 14.512 1.00 91.62 101 ARG A N 1
ATOM 825 C CA . ARG A 1 101 ? -4.246 -1.773 14.608 1.00 91.62 101 ARG A CA 1
ATOM 826 C C . ARG A 1 101 ? -4.869 -1.439 13.250 1.00 91.62 101 ARG A C 1
ATOM 828 O O . ARG A 1 101 ? -5.931 -1.961 12.929 1.00 91.62 101 ARG A O 1
ATOM 835 N N . GLU A 1 102 ? -4.214 -0.607 12.444 1.00 95.44 102 GLU A N 1
ATOM 836 C CA . GLU A 1 102 ? -4.666 -0.292 11.083 1.00 95.44 102 GLU A CA 1
ATOM 837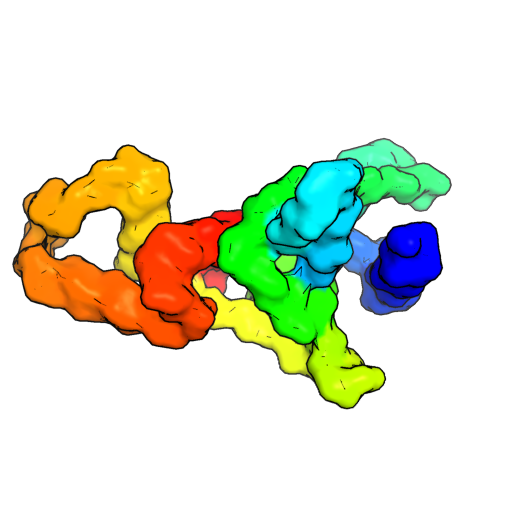 C C . GLU A 1 102 ? -4.661 -1.537 10.184 1.00 95.44 102 GLU A C 1
ATOM 839 O O . GLU A 1 102 ? -5.633 -1.770 9.464 1.00 95.44 102 GLU A O 1
ATOM 844 N N . LYS A 1 103 ? -3.624 -2.384 10.276 1.00 95.69 103 LYS A N 1
ATOM 845 C CA . LYS A 1 103 ? -3.564 -3.670 9.562 1.00 95.69 103 LYS A CA 1
ATOM 846 C C . LYS A 1 103 ? -4.749 -4.565 9.927 1.00 95.69 103 LYS A C 1
ATOM 848 O O . LYS A 1 103 ? -5.390 -5.116 9.035 1.00 95.69 103 LYS A O 1
ATOM 853 N N . MET A 1 104 ? -5.110 -4.652 11.209 1.00 94.44 104 MET A N 1
ATOM 854 C CA . MET A 1 104 ? -6.288 -5.411 11.649 1.00 94.44 104 MET A CA 1
ATOM 855 C C . MET A 1 104 ? -7.590 -4.859 11.061 1.00 94.44 104 MET A C 1
ATOM 857 O O . MET A 1 104 ? -8.430 -5.640 10.617 1.00 94.44 104 MET A O 1
ATOM 861 N N . MET A 1 105 ? -7.749 -3.530 10.990 1.00 95.69 105 MET A N 1
ATOM 862 C CA . MET A 1 105 ? -8.930 -2.922 10.361 1.00 95.69 105 MET A CA 1
ATOM 863 C C . MET A 1 105 ? -9.049 -3.309 8.883 1.00 95.69 105 MET A C 1
ATOM 865 O O . MET A 1 105 ? -10.157 -3.552 8.401 1.00 95.69 105 MET A O 1
ATOM 869 N N . VAL A 1 106 ? -7.923 -3.399 8.169 1.00 96.38 106 VAL A N 1
ATOM 870 C CA . VAL A 1 106 ? -7.894 -3.866 6.778 1.00 96.38 106 VAL A CA 1
ATOM 871 C C . VAL A 1 106 ? -8.251 -5.352 6.685 1.00 96.38 106 VAL A C 1
ATOM 873 O O . VAL A 1 106 ? -9.133 -5.711 5.906 1.00 96.38 106 VAL A O 1
ATOM 876 N N . ILE A 1 107 ? -7.600 -6.209 7.478 1.00 95.50 107 ILE A N 1
ATOM 877 C CA . ILE A 1 107 ? -7.770 -7.672 7.432 1.00 95.50 107 ILE A CA 1
ATOM 878 C C . ILE A 1 107 ? -9.212 -8.066 7.762 1.00 95.50 107 ILE A C 1
ATOM 880 O O . ILE A 1 107 ? -9.858 -8.773 6.990 1.00 95.50 107 ILE A O 1
ATOM 884 N N . TRP A 1 108 ? -9.752 -7.578 8.876 1.00 95.62 108 TRP A N 1
ATOM 885 C CA . TRP A 1 108 ? -11.110 -7.915 9.301 1.00 95.62 108 TRP A CA 1
ATOM 886 C C . TRP A 1 108 ? -12.176 -7.246 8.438 1.00 95.62 108 TRP A C 1
ATOM 888 O O . TRP A 1 108 ? -13.223 -7.837 8.178 1.00 95.62 108 TRP A O 1
ATOM 898 N N . GLY A 1 109 ? -11.901 -6.040 7.933 1.00 93.88 109 GLY A N 1
ATOM 899 C CA . GLY A 1 109 ? -12.768 -5.393 6.953 1.00 93.88 109 GLY A CA 1
ATOM 900 C C . GLY A 1 109 ? -12.866 -6.209 5.664 1.00 93.88 109 GLY A C 1
ATOM 901 O O . GLY A 1 109 ? -13.955 -6.363 5.119 1.00 93.88 109 GLY A O 1
ATOM 902 N N . TYR A 1 110 ? -11.751 -6.792 5.216 1.00 93.12 110 TYR A N 1
ATOM 903 C CA . TYR A 1 110 ? -11.730 -7.705 4.075 1.00 93.12 110 TYR A CA 1
ATOM 904 C C . TYR A 1 110 ? -12.492 -9.012 4.342 1.00 93.12 110 TYR A C 1
ATOM 906 O O . TYR A 1 110 ? -13.155 -9.528 3.447 1.00 93.12 110 TYR A O 1
ATOM 914 N N . GLN A 1 111 ? -12.447 -9.522 5.574 1.00 94.56 111 GLN A N 1
ATOM 915 C CA . GLN A 1 111 ? -13.204 -10.704 6.005 1.00 94.56 111 GLN A CA 1
ATOM 916 C C . GLN A 1 111 ? -14.702 -10.433 6.244 1.00 94.56 111 GLN A C 1
ATOM 918 O O . GLN A 1 111 ? -15.446 -11.366 6.532 1.00 94.56 111 GLN A O 1
ATOM 923 N N . GLY A 1 112 ? -15.159 -9.181 6.126 1.00 94.12 112 GLY A N 1
ATOM 924 C CA . GLY A 1 112 ? -16.572 -8.820 6.265 1.00 94.12 112 GLY A CA 1
ATOM 925 C C . GLY A 1 112 ? -17.040 -8.572 7.701 1.00 94.12 112 GLY A C 1
ATOM 926 O O . GLY A 1 112 ? -18.245 -8.527 7.939 1.00 94.12 112 GLY A O 1
ATOM 927 N N . TYR A 1 113 ? -16.125 -8.379 8.657 1.00 96.06 113 TYR A N 1
ATOM 928 C CA . TYR A 1 113 ? -16.497 -8.044 10.033 1.00 96.06 113 TYR A CA 1
ATOM 929 C C . TYR A 1 113 ? -17.193 -6.676 10.101 1.00 96.06 113 TYR A C 1
ATOM 931 O O . TYR A 1 113 ? -16.768 -5.688 9.488 1.00 96.06 113 TYR A O 1
ATOM 939 N N . THR A 1 114 ? -18.250 -6.605 10.905 1.00 96.12 114 THR A N 1
ATOM 940 C CA . THR A 1 114 ? -18.942 -5.354 11.242 1.00 96.12 114 THR A CA 1
ATOM 941 C C . THR A 1 114 ? -18.153 -4.544 12.269 1.00 96.12 114 THR A C 1
ATOM 943 O O . THR A 1 114 ? -17.277 -5.064 12.958 1.00 96.12 114 THR A O 1
ATOM 946 N N . VAL A 1 115 ? -18.456 -3.249 12.393 1.00 95.62 115 VAL A N 1
ATOM 947 C CA . VAL A 1 115 ? -17.790 -2.376 13.377 1.00 95.62 115 VAL A CA 1
ATOM 948 C C . VAL A 1 115 ? -18.012 -2.896 14.800 1.00 95.62 115 VAL A C 1
ATOM 950 O O . VAL A 1 115 ? -17.110 -2.831 15.630 1.00 95.62 115 VAL A 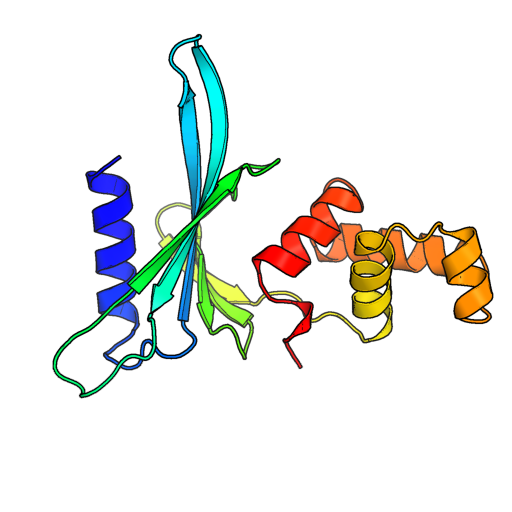O 1
ATOM 953 N N . GLU A 1 116 ? -19.198 -3.432 15.056 1.00 97.31 116 GLU A N 1
ATOM 954 C CA . GLU A 1 116 ? -19.639 -3.988 16.326 1.00 97.31 116 GLU A CA 1
ATOM 955 C C . GLU A 1 116 ? -18.854 -5.262 16.665 1.00 97.31 116 GLU A C 1
ATOM 957 O O . GLU A 1 116 ? -18.273 -5.345 17.744 1.00 97.31 116 GLU A O 1
ATOM 962 N N . GLN A 1 117 ? -18.724 -6.193 15.713 1.00 97.25 117 GLN A N 1
ATOM 963 C CA . GLN A 1 117 ? -17.920 -7.410 15.895 1.00 97.25 117 GLN A CA 1
ATOM 964 C C . GLN A 1 117 ? -16.434 -7.096 16.109 1.00 97.25 117 GLN A C 1
ATOM 966 O O . GLN A 1 117 ? -15.777 -7.740 16.921 1.00 9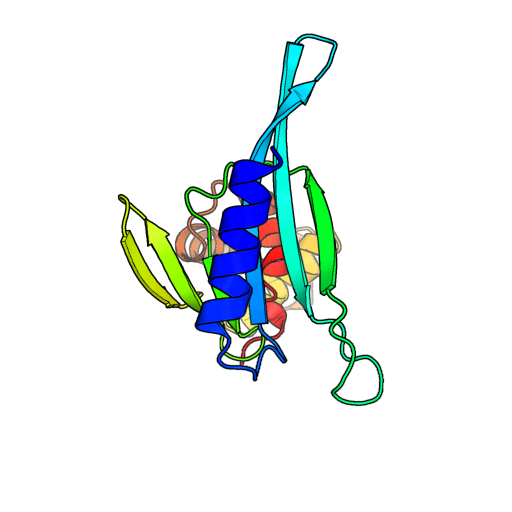7.25 117 GLN A O 1
ATOM 971 N N . MET A 1 118 ? -15.888 -6.097 15.404 1.00 95.88 118 MET A N 1
ATOM 972 C CA . MET A 1 118 ? -14.501 -5.663 15.615 1.00 95.88 118 MET A CA 1
ATOM 973 C C . MET A 1 118 ? -14.299 -5.058 17.010 1.00 95.88 118 MET A C 1
ATOM 975 O O . MET A 1 118 ? -13.262 -5.275 17.633 1.00 95.88 118 MET A O 1
ATOM 979 N N . ALA A 1 119 ? -15.267 -4.269 17.484 1.00 96.12 119 ALA A N 1
ATOM 980 C CA . ALA A 1 119 ? -15.230 -3.641 18.800 1.00 96.12 119 ALA A CA 1
ATOM 981 C C . ALA A 1 119 ? -15.242 -4.699 19.912 1.00 96.12 119 ALA A C 1
ATOM 983 O O . ALA A 1 119 ? -14.400 -4.656 20.808 1.00 96.12 119 ALA A O 1
ATOM 984 N N . GLU A 1 120 ? -16.132 -5.685 19.793 1.00 95.81 120 GLU A N 1
ATOM 985 C CA . GLU A 1 120 ? -16.214 -6.832 20.695 1.00 95.81 120 GLU A CA 1
ATOM 986 C C . GLU A 1 120 ? -14.915 -7.651 20.691 1.00 95.81 120 GLU A C 1
ATOM 988 O O . GLU A 1 120 ? -14.314 -7.854 21.744 1.00 95.81 120 GLU A O 1
ATOM 993 N N . ALA A 1 121 ? -14.417 -8.033 19.511 1.00 93.06 121 ALA A N 1
ATOM 994 C CA . ALA A 1 121 ? -13.222 -8.868 19.382 1.00 93.06 121 ALA A CA 1
ATOM 995 C C . ALA A 1 121 ? -11.928 -8.198 19.885 1.00 93.06 121 ALA A C 1
ATOM 997 O O . ALA A 1 121 ? -10.982 -8.894 20.248 1.00 93.06 121 ALA A O 1
ATOM 998 N N . LEU A 1 122 ? -11.863 -6.860 19.903 1.00 90.50 122 LEU A N 1
ATOM 999 C CA . LEU A 1 122 ? -10.696 -6.103 20.383 1.00 90.50 122 LEU A CA 1
ATOM 1000 C C . LEU A 1 122 ? -10.859 -5.557 21.798 1.00 90.50 122 LEU A C 1
ATOM 1002 O O . LEU A 1 122 ? -9.948 -4.880 22.276 1.00 90.50 122 LEU A O 1
ATOM 1006 N N . CYS A 1 123 ? -12.001 -5.793 22.449 1.00 93.38 123 CYS A N 1
ATOM 1007 C CA . CYS A 1 123 ? -12.359 -5.136 23.706 1.00 93.38 123 CYS A CA 1
ATOM 1008 C C . CYS A 1 123 ? -12.226 -3.599 23.615 1.00 93.38 123 CYS A C 1
ATOM 1010 O O . CYS A 1 123 ? -11.744 -2.937 24.536 1.00 93.38 123 CYS A O 1
ATOM 1012 N N . LEU A 1 124 ? -12.624 -3.023 22.476 1.00 93.81 124 LEU A N 1
ATOM 1013 C CA . LEU A 1 124 ? -12.583 -1.586 22.199 1.00 93.81 124 LEU A CA 1
ATOM 1014 C C . LEU A 1 124 ? -13.996 -1.025 22.055 1.00 93.81 124 LEU A C 1
ATOM 1016 O O . LEU A 1 124 ? -14.942 -1.733 21.730 1.00 93.81 124 LEU A O 1
ATOM 1020 N N . SER A 1 125 ? -14.151 0.287 22.234 1.00 96.94 125 SER A N 1
ATOM 1021 C CA . SER A 1 125 ? -15.431 0.930 21.939 1.00 96.94 125 SER A CA 1
ATOM 1022 C C . SER A 1 125 ? -15.670 1.025 20.427 1.00 96.94 125 SER A C 1
ATOM 1024 O O . SER A 1 125 ? -14.745 1.246 19.641 1.00 96.94 125 SER A O 1
ATOM 1026 N N . VAL A 1 126 ? -16.939 0.965 20.014 1.00 97.56 126 VAL A N 1
ATOM 1027 C CA . VAL A 1 126 ? -17.367 1.225 18.624 1.00 97.56 126 VAL A CA 1
ATOM 1028 C C . VAL A 1 126 ? -16.819 2.562 18.112 1.00 97.56 126 VAL A C 1
ATOM 1030 O O . VAL A 1 126 ? -16.370 2.661 16.969 1.00 97.56 126 VAL A O 1
ATOM 1033 N N . ALA A 1 127 ? -16.792 3.590 18.966 1.00 97.25 127 ALA A N 1
ATOM 1034 C CA . ALA A 1 127 ? -16.219 4.892 18.634 1.00 97.25 127 ALA A CA 1
ATOM 1035 C C . ALA A 1 127 ? -14.715 4.805 18.322 1.00 97.25 127 ALA A C 1
ATOM 1037 O O . ALA A 1 127 ? -14.249 5.425 17.367 1.00 97.25 127 ALA A O 1
ATOM 1038 N N . ALA A 1 128 ? -13.960 3.997 19.071 1.00 96.44 128 ALA A N 1
ATOM 1039 C CA . ALA A 1 128 ? -12.535 3.792 18.837 1.00 96.44 128 ALA A CA 1
ATOM 1040 C C . ALA A 1 128 ? -12.263 3.037 17.521 1.00 96.44 128 ALA A C 1
ATOM 1042 O O . ALA A 1 128 ? -11.290 3.349 16.831 1.00 96.44 128 ALA A O 1
ATOM 1043 N N . ILE A 1 129 ? -13.114 2.076 17.142 1.00 97.19 129 ILE A N 1
ATOM 1044 C CA . ILE A 1 129 ? -13.029 1.401 15.835 1.00 97.19 129 ILE A CA 1
ATOM 1045 C C . ILE A 1 129 ? -13.332 2.382 14.699 1.00 97.19 129 ILE A C 1
ATOM 1047 O O . ILE A 1 129 ? -12.560 2.475 13.746 1.00 97.19 129 ILE A O 1
ATOM 1051 N N . LYS A 1 130 ? -14.414 3.164 14.813 1.00 96.31 130 LYS A N 1
ATOM 1052 C CA . LYS A 1 130 ? -14.776 4.183 13.812 1.00 96.31 130 LYS A CA 1
ATOM 1053 C C . LYS A 1 130 ? -13.666 5.213 13.627 1.00 96.31 130 LYS A C 1
ATOM 1055 O O . LYS A 1 130 ? -13.311 5.501 12.491 1.00 96.31 130 LYS A O 1
ATOM 1060 N N . LYS A 1 131 ? -13.079 5.699 14.724 1.00 97.06 131 LYS A N 1
ATOM 1061 C CA . LYS A 1 131 ? -11.950 6.635 14.684 1.00 97.06 131 LYS A CA 1
ATOM 1062 C C . LYS A 1 131 ? -10.763 6.053 13.912 1.00 97.06 131 LYS A C 1
ATOM 1064 O O . LYS A 1 131 ? -10.297 6.684 12.973 1.00 97.06 131 LYS A O 1
ATOM 1069 N N . CYS A 1 132 ? -10.352 4.826 14.236 1.00 96.00 132 CYS A N 1
ATOM 1070 C CA . CYS A 1 132 ? -9.245 4.160 13.546 1.00 96.00 132 CYS A CA 1
ATOM 1071 C C . CYS A 1 132 ? -9.528 3.943 12.048 1.00 96.00 132 CYS A C 1
ATOM 1073 O O . CYS A 1 132 ? -8.646 4.141 11.219 1.00 96.00 132 CYS A O 1
ATOM 1075 N N . ARG A 1 133 ? -10.768 3.593 11.675 1.00 96.12 133 ARG A N 1
ATOM 1076 C CA . ARG A 1 133 ? -11.170 3.485 10.261 1.00 96.12 133 ARG A CA 1
ATOM 1077 C C . ARG A 1 133 ? -11.104 4.834 9.545 1.00 96.12 133 ARG A C 1
ATOM 1079 O O . ARG A 1 133 ? -10.634 4.873 8.415 1.00 96.12 133 ARG A O 1
ATOM 1086 N N . SER A 1 134 ? -11.542 5.920 10.180 1.00 96.56 134 SER A N 1
ATOM 1087 C CA . SER A 1 134 ? -11.446 7.267 9.603 1.00 96.56 134 SER A CA 1
ATOM 1088 C C . SER A 1 134 ? -9.994 7.699 9.392 1.00 96.56 134 SER A C 1
ATOM 1090 O O . SER A 1 134 ? -9.654 8.140 8.300 1.00 96.56 134 SER A O 1
ATOM 1092 N N . GLU A 1 135 ? -9.133 7.497 10.393 1.00 96.75 135 GLU A N 1
ATOM 1093 C CA . GLU A 1 135 ? -7.694 7.791 10.303 1.00 96.75 135 GLU A CA 1
ATOM 1094 C C . GLU A 1 135 ? -7.022 6.978 9.188 1.00 96.75 135 GLU A C 1
ATOM 1096 O O . GLU A 1 135 ? -6.224 7.510 8.421 1.00 96.75 135 GLU A O 1
ATOM 1101 N N . LEU A 1 136 ? -7.386 5.700 9.041 1.00 96.75 136 LEU A N 1
ATOM 1102 C CA . LEU A 1 136 ? -6.875 4.843 7.973 1.00 96.75 136 LEU A CA 1
ATOM 1103 C C . LEU A 1 136 ? -7.319 5.312 6.578 1.00 96.75 136 LEU A C 1
ATOM 1105 O O . LEU A 1 136 ? -6.524 5.297 5.639 1.00 96.75 136 LEU A O 1
ATOM 1109 N N . ILE A 1 137 ? -8.586 5.709 6.431 1.00 95.62 137 ILE A N 1
ATOM 1110 C CA . ILE A 1 137 ? -9.127 6.242 5.172 1.00 95.62 137 ILE A CA 1
ATOM 1111 C C . ILE A 1 137 ? -8.370 7.512 4.772 1.00 95.62 137 ILE A C 1
ATOM 1113 O O . ILE A 1 137 ? -7.982 7.644 3.612 1.00 95.62 137 ILE A O 1
ATOM 1117 N N . GLU A 1 138 ? -8.126 8.407 5.730 1.00 95.88 138 GLU A N 1
ATOM 1118 C CA . GLU A 1 138 ? -7.365 9.639 5.522 1.00 95.88 138 GLU A CA 1
ATOM 1119 C C . GLU A 1 138 ? -5.900 9.347 5.169 1.00 95.88 138 GLU A C 1
ATOM 1121 O O . GLU A 1 138 ? -5.417 9.815 4.140 1.00 95.88 138 GLU A O 1
ATOM 1126 N N . LYS A 1 139 ? -5.220 8.492 5.948 1.00 95.62 139 LYS A N 1
ATOM 1127 C CA . LYS A 1 139 ? -3.822 8.085 5.716 1.00 95.62 139 LYS A CA 1
ATOM 1128 C C . LYS A 1 139 ? -3.605 7.483 4.324 1.00 95.62 139 LYS A C 1
ATOM 1130 O O . LYS A 1 139 ? -2.555 7.698 3.725 1.00 95.62 139 LYS A O 1
ATOM 1135 N N . LEU A 1 140 ? -4.562 6.698 3.826 1.00 92.38 140 LEU A N 1
ATOM 1136 C CA . LEU A 1 140 ? -4.490 6.064 2.504 1.00 92.38 140 LEU A CA 1
ATOM 1137 C C . LEU A 1 140 ? -5.086 6.926 1.383 1.00 92.38 140 LEU A C 1
ATOM 1139 O O . LEU A 1 140 ? -5.181 6.462 0.244 1.00 92.38 140 LEU A O 1
ATOM 1143 N N . GLU A 1 141 ? -5.516 8.152 1.694 1.00 90.62 141 GLU A N 1
ATOM 1144 C CA . GLU A 1 141 ? -6.195 9.062 0.767 1.00 90.62 141 GLU A CA 1
ATOM 1145 C C . GLU A 1 141 ? -7.329 8.361 -0.007 1.00 90.62 141 GLU A C 1
ATOM 1147 O O . GLU A 1 141 ? -7.509 8.524 -1.225 1.00 90.62 141 GLU A O 1
ATOM 1152 N N . ALA A 1 142 ? -8.071 7.502 0.691 1.00 89.12 142 ALA A N 1
ATOM 1153 C CA . ALA A 1 142 ? -9.140 6.696 0.128 1.00 89.12 142 ALA A CA 1
ATOM 1154 C C . ALA A 1 142 ? -10.496 7.404 0.300 1.00 89.12 142 ALA A C 1
ATOM 1156 O O . ALA A 1 142 ? -10.715 8.101 1.283 1.00 89.12 142 ALA A O 1
ATOM 1157 N N . PRO A 1 143 ? -11.457 7.223 -0.622 1.00 89.94 143 PRO A N 1
ATOM 1158 C CA . PRO A 1 143 ? -12.792 7.810 -0.476 1.00 89.94 143 PRO A CA 1
ATOM 1159 C C . PRO A 1 143 ? -13.658 7.099 0.575 1.00 89.94 143 PRO A C 1
ATOM 1161 O O . PRO A 1 143 ? -14.631 7.663 1.063 1.00 89.94 143 PRO A O 1
ATOM 1164 N N . ASN A 1 144 ? -13.366 5.832 0.875 1.00 92.25 144 ASN A N 1
ATOM 1165 C CA . ASN A 1 144 ? -14.104 5.015 1.833 1.00 92.25 144 ASN A CA 1
ATOM 1166 C C . ASN A 1 144 ? -13.268 3.799 2.263 1.00 92.25 144 ASN A C 1
ATOM 1168 O O . ASN A 1 144 ? -12.218 3.509 1.683 1.00 92.25 144 ASN A O 1
ATOM 1172 N N . MET A 1 145 ? -13.770 3.060 3.258 1.00 92.69 145 MET A N 1
ATOM 1173 C CA . MET A 1 145 ? -13.079 1.889 3.806 1.00 92.69 145 MET A CA 1
ATOM 1174 C C . MET A 1 145 ? -12.856 0.788 2.761 1.00 92.69 145 MET A C 1
ATOM 1176 O O . MET A 1 145 ? -11.799 0.168 2.751 1.00 92.69 145 MET A O 1
ATOM 1180 N N . THR A 1 146 ? -13.814 0.545 1.866 1.00 91.75 146 THR A N 1
ATOM 1181 C CA . THR A 1 146 ? -13.687 -0.493 0.831 1.00 91.75 146 THR A CA 1
ATOM 1182 C C . THR A 1 146 ? -12.529 -0.181 -0.114 1.00 91.75 146 THR A C 1
ATOM 1184 O O . THR A 1 146 ? -11.707 -1.050 -0.397 1.00 91.75 146 THR A O 1
ATOM 1187 N N . SER A 1 147 ? -12.410 1.075 -0.551 1.00 89.12 147 SER A N 1
ATOM 1188 C CA . SER A 1 147 ? -11.279 1.534 -1.359 1.00 89.12 147 SER A CA 1
ATOM 1189 C C . SER A 1 147 ? -9.960 1.509 -0.583 1.00 89.12 147 SER A C 1
ATOM 1191 O O . SER A 1 147 ? -8.941 1.151 -1.164 1.00 89.12 147 SER A O 1
ATOM 1193 N N . ALA A 1 148 ? -9.971 1.831 0.715 1.00 92.81 148 ALA A N 1
ATOM 1194 C CA . ALA A 1 148 ? -8.790 1.743 1.576 1.00 92.81 148 ALA A CA 1
ATOM 1195 C C . ALA A 1 148 ? -8.277 0.294 1.690 1.00 92.81 148 ALA A C 1
ATOM 1197 O O . ALA A 1 148 ? -7.087 0.040 1.515 1.00 92.81 148 ALA A O 1
ATOM 1198 N N . ILE A 1 149 ? -9.182 -0.668 1.904 1.00 93.62 149 ILE A N 1
ATOM 1199 C CA . ILE A 1 149 ? -8.867 -2.103 1.955 1.00 93.62 149 ILE A CA 1
ATOM 1200 C C . ILE A 1 149 ? -8.306 -2.582 0.613 1.00 93.62 149 ILE A C 1
ATOM 1202 O O . ILE A 1 149 ? -7.280 -3.261 0.585 1.00 93.62 149 ILE A O 1
ATOM 1206 N N . ALA A 1 150 ? -8.961 -2.226 -0.497 1.00 89.25 150 ALA A N 1
ATOM 1207 C CA . ALA A 1 150 ? -8.508 -2.604 -1.833 1.00 89.25 150 ALA A CA 1
ATOM 1208 C C . ALA A 1 150 ? -7.095 -2.072 -2.116 1.00 89.25 150 ALA A C 1
ATOM 1210 O O . ALA A 1 150 ? -6.234 -2.835 -2.542 1.00 89.25 150 ALA A O 1
ATOM 1211 N N . PHE A 1 151 ? -6.839 -0.801 -1.794 1.00 89.31 151 PHE A N 1
ATOM 1212 C CA . PHE A 1 151 ? -5.531 -0.170 -1.961 1.00 89.31 151 PHE A CA 1
ATOM 1213 C C . PHE A 1 151 ? -4.446 -0.842 -1.109 1.00 89.31 151 PHE A C 1
ATOM 1215 O O . PHE A 1 151 ? -3.388 -1.193 -1.628 1.00 89.31 151 PHE A O 1
ATOM 1222 N N . ALA A 1 152 ? -4.721 -1.077 0.179 1.00 92.94 152 ALA A N 1
ATOM 1223 C CA . ALA A 1 152 ? -3.769 -1.712 1.087 1.00 92.94 152 ALA A CA 1
ATOM 1224 C C . ALA A 1 152 ? -3.378 -3.125 0.633 1.00 92.94 152 ALA A C 1
ATOM 1226 O O . ALA A 1 152 ? -2.208 -3.494 0.714 1.00 92.94 152 ALA A O 1
ATOM 1227 N N . ARG A 1 153 ? -4.340 -3.900 0.116 1.00 90.12 153 ARG A N 1
ATOM 1228 C CA . ARG A 1 153 ? -4.085 -5.240 -0.428 1.00 90.12 153 ARG A CA 1
ATOM 1229 C C . ARG A 1 153 ? -3.322 -5.193 -1.745 1.00 90.12 153 ARG A C 1
ATOM 1231 O O . ARG A 1 153 ? -2.345 -5.913 -1.895 1.00 90.12 153 ARG A O 1
ATOM 1238 N N . GLN A 1 154 ? -3.757 -4.344 -2.674 1.00 87.75 154 GLN A N 1
ATOM 1239 C CA . GLN A 1 154 ? -3.131 -4.201 -3.987 1.00 87.75 154 GLN A CA 1
ATOM 1240 C C . GLN A 1 154 ? -1.650 -3.822 -3.862 1.00 87.75 154 GLN A C 1
ATOM 1242 O O . GLN A 1 154 ? -0.825 -4.314 -4.620 1.00 87.75 154 GLN A O 1
ATOM 1247 N N . HIS A 1 155 ? -1.294 -2.984 -2.888 1.00 89.56 155 HIS A N 1
ATOM 1248 C CA . HIS A 1 155 ? 0.078 -2.509 -2.710 1.00 89.56 155 HIS A CA 1
ATOM 1249 C C . HIS A 1 155 ? 0.883 -3.237 -1.626 1.00 89.56 155 HIS A C 1
ATOM 1251 O O . HIS A 1 155 ? 1.940 -2.746 -1.245 1.00 89.56 155 HIS A O 1
ATOM 1257 N N . HIS A 1 156 ? 0.429 -4.405 -1.155 1.00 90.94 156 HIS A N 1
ATOM 1258 C CA . HIS A 1 156 ? 1.137 -5.218 -0.151 1.00 90.94 156 HIS A CA 1
ATOM 1259 C C . HIS A 1 156 ? 1.438 -4.478 1.165 1.00 90.94 156 HIS A C 1
ATOM 1261 O O . HIS A 1 156 ? 2.392 -4.785 1.871 1.00 90.94 156 HIS A O 1
ATOM 1267 N N . LEU A 1 157 ? 0.598 -3.510 1.553 1.00 93.81 157 LEU A N 1
ATOM 1268 C CA . LEU A 1 157 ? 0.846 -2.680 2.743 1.00 93.81 157 LEU A CA 1
ATOM 1269 C C . LEU A 1 157 ? 0.722 -3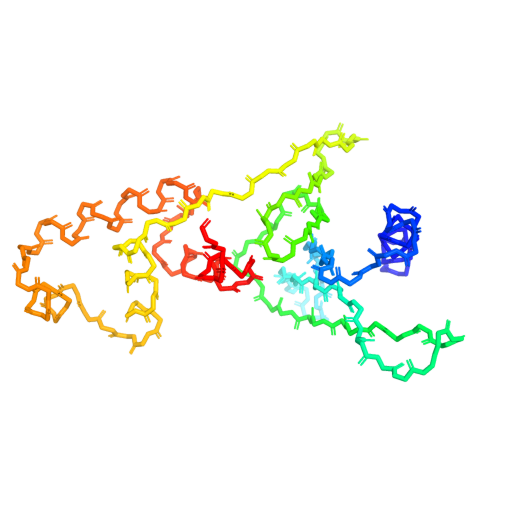.449 4.065 1.00 93.81 157 LEU A C 1
ATOM 1271 O O . LEU A 1 157 ? 1.149 -2.966 5.112 1.00 93.81 157 LEU A O 1
ATOM 1275 N N . LEU A 1 158 ? 0.109 -4.633 4.031 1.00 93.25 158 LEU A N 1
ATOM 1276 C CA . LEU A 1 158 ? 0.020 -5.527 5.184 1.00 93.25 158 LEU A CA 1
ATOM 1277 C C . LEU A 1 158 ? 1.365 -6.198 5.496 1.00 93.25 158 LEU A C 1
ATOM 1279 O O . LEU A 1 158 ? 1.635 -6.470 6.669 1.00 93.25 158 LEU A O 1
ATOM 1283 N N . ASP A 1 159 ? 2.206 -6.374 4.477 1.00 89.88 159 ASP A N 1
ATOM 1284 C CA . ASP A 1 159 ? 3.477 -7.099 4.549 1.00 89.88 159 ASP A CA 1
ATOM 1285 C C . ASP A 1 159 ? 4.651 -6.176 4.934 1.00 89.88 159 ASP A C 1
ATOM 1287 O O . ASP A 1 159 ? 5.703 -6.652 5.344 1.00 89.88 159 ASP A O 1
ATOM 1291 N N . LEU A 1 160 ? 4.459 -4.852 4.864 1.00 86.56 160 LEU A N 1
ATOM 1292 C CA . LEU A 1 160 ? 5.464 -3.854 5.246 1.00 86.56 160 LEU A CA 1
ATOM 1293 C C . LEU A 1 160 ? 5.663 -3.799 6.766 1.00 86.56 160 LEU A C 1
ATOM 1295 O O . LEU A 1 160 ? 4.683 -3.643 7.498 1.00 86.56 160 LEU A O 1
ATOM 1299 N N . GLU A 1 161 ? 6.908 -3.864 7.242 1.00 72.62 161 GLU A N 1
ATOM 1300 C CA . GLU A 1 161 ? 7.254 -3.697 8.669 1.00 72.62 161 GLU A CA 1
ATOM 1301 C C . GLU A 1 161 ? 7.143 -2.252 9.168 1.00 72.62 161 GLU A C 1
ATOM 1303 O O . GLU A 1 161 ? 7.568 -1.314 8.453 1.00 72.62 161 GLU A O 1
#

Radius of gyration: 17.89 Å; chains: 1; bounding box: 40×36×51 Å

Secondary structure (DSSP, 8-state):
-HHHHHHHHHHHHHHTTT--TTEEEEEEEEEEPTTS-EEEEEEEEEEE--SSTT--EEEEEEEEESS--SSEEEEETTT-EEEEEETTEEEEEEPPPPPHHHHHHHHHHHTT--HHHHHHHTT--HHHHHHHHHHHHHHTT-SSHHHHHHHHHHTTTTT--

Organism: NCBI:txid1702214

pLDDT: mean 84.55, std 12.64, range [35.72, 97.56]

Foldseek 3Di:
DCVVVVVQVVVLVVVCVLVQVQKKKKFWDWDQDPVRDTWIKIKIKGWDPDDDSPDTHIDIDIDTAPDGPQWIWIAGLAFQWGWTCDPNDTDTDHQDADDPLLLVLLVVVVVVDDLVNVCVVVVHDSVVSVVSQVVLCVSQVHPHSVNSSVSCVVSNNSNYD

Sequence (161 aa):
MREVHGRYIQIFMSESGGNENGLICSYTLLLRLRDHHQIFVNHQISPLEFGDARSRLFVMIASVSSRAQRCAIIYHKDTGSGEAYQQENWRKYQFPRLTQREKMMVIWGYQGYTVEQMAEALCLSVAAIKKCRSELIEKLEAPNMTSAIAFARQHHLLDLE

InterPro domains:
  IPR000792 Transcription regulator LuxR, C-terminal [PF00196] (98-152)
  IPR000792 Transcription regulator LuxR, C-terminal [PS50043] (91-156)
  IPR000792 Transcription regulator LuxR, C-terminal [SM00421] (95-152)
  IPR016032 Signal transduction response regulator, C-terminal effector [SSF46894] (92-159)
  IPR036388 Winged helix-like DNA-binding domain superfamily [G3DSA:1.10.10.10] (63-161)